Protein A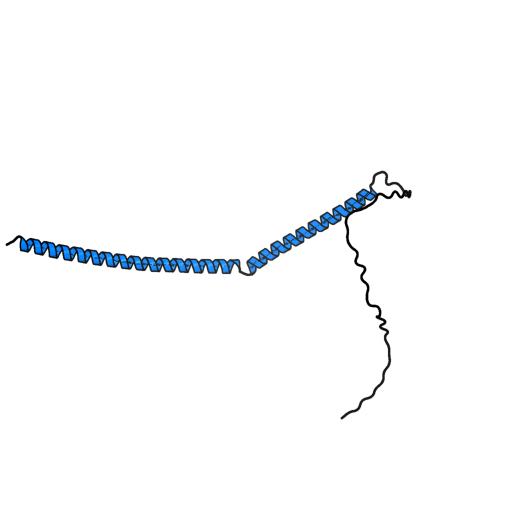F-A0A1G4JR03-F1 (afdb_monomer)

Solvent-accessible surface area (backbone atoms only — not comparable to full-atom values): 9165 Å² total; per-residue (Å²): 134,87,85,90,84,87,85,88,90,81,89,79,91,79,90,82,84,82,81,88,82,84,81,86,74,85,86,75,80,92,76,88,73,91,74,91,74,94,72,93,64,87,75,63,89,77,47,55,69,63,48,50,55,54,47,52,53,48,51,51,52,50,52,52,49,53,51,49,51,53,53,52,52,52,52,52,53,49,51,53,49,48,49,62,71,67,36,56,63,54,56,54,49,52,52,51,50,53,51,51,53,50,53,50,52,53,50,54,52,51,50,54,53,49,56,50,50,53,53,50,50,54,51,51,50,55,50,52,51,54,51,48,54,53,52,51,51,51,52,52,61,67,70,76,113

Organism: NCBI:txid1230905

Secondary structure (DSSP, 8-state):
----------------------------------------S---TT-HHHHHHHHHHHHHHHHHHHHHHHHHHHHHHHHHHHHHHT-HHHHHHHHHHHHHHHHHHHHHHHHHHHHHHHHHHHHHHHHHHHHHHHHHHHHHHHH--

Sequence (145 aa):
MEPGRERNGKANETSNEALDRAPETEVDSNGITAQETEEQGPQDPFGIDRLSVHYDYLLYRIQDYVSSIHLQTTNVCRRQNELVEQGIIGEVIDGNIEQMQKVLRQCEELENEFDKLDQIDQIVQSFHDRIKDVADSYRQLARGK

Structure (mmCIF, N/CA/C/O backbone):
data_AF-A0A1G4JR03-F1
#
_entry.id   AF-A0A1G4JR03-F1
#
loop_
_atom_site.group_PDB
_atom_site.id
_atom_site.type_symbol
_atom_site.label_atom_id
_atom_site.label_alt_id
_atom_site.label_comp_id
_atom_site.label_asym_id
_atom_site.label_entity_id
_atom_site.label_seq_id
_atom_site.pdbx_PDB_ins_code
_atom_site.Cartn_x
_atom_site.Cartn_y
_atom_site.Cartn_z
_atom_site.occupancy
_atom_site.B_iso_or_equiv
_atom_site.auth_seq_id
_atom_site.auth_comp_id
_atom_site.auth_asym_id
_atom_site.auth_atom_id
_atom_site.pdbx_PDB_model_num
ATOM 1 N N . MET A 1 1 ? 77.055 -3.138 13.965 1.00 37.91 1 MET A N 1
ATOM 2 C CA . MET A 1 1 ? 78.425 -2.795 13.537 1.00 37.91 1 MET A CA 1
ATOM 3 C C . MET A 1 1 ? 78.462 -2.896 12.023 1.00 37.91 1 MET A C 1
ATOM 5 O O . MET A 1 1 ? 78.209 -3.969 11.496 1.00 37.91 1 MET A O 1
ATOM 9 N N . GLU A 1 2 ? 78.647 -1.745 11.381 1.00 43.44 2 GLU A N 1
ATOM 10 C CA . GLU A 1 2 ? 78.967 -1.513 9.958 1.00 43.44 2 GLU A CA 1
ATOM 11 C C . GLU A 1 2 ? 80.259 -2.247 9.504 1.00 43.44 2 GLU A C 1
ATOM 13 O O . GLU A 1 2 ? 80.946 -2.751 10.398 1.00 43.44 2 GLU A O 1
ATOM 18 N N . PRO A 1 3 ? 80.668 -2.297 8.202 1.00 48.78 3 PRO A N 1
ATOM 19 C CA . PRO A 1 3 ? 80.399 -1.321 7.126 1.00 48.78 3 PRO A CA 1
ATOM 20 C C . PRO A 1 3 ? 80.177 -1.877 5.699 1.00 48.78 3 PRO A C 1
ATOM 22 O O . PRO A 1 3 ? 80.272 -3.071 5.420 1.00 48.78 3 PRO A O 1
ATOM 25 N N . GLY A 1 4 ? 79.856 -0.952 4.790 1.00 44.75 4 GLY A N 1
ATOM 26 C CA . GLY A 1 4 ? 79.465 -1.197 3.406 1.00 44.75 4 GLY A CA 1
ATOM 27 C C . GLY A 1 4 ? 80.576 -1.492 2.394 1.00 44.75 4 GLY A C 1
ATOM 28 O O . GLY A 1 4 ? 81.768 -1.544 2.699 1.00 44.75 4 GLY A O 1
ATOM 29 N N . ARG A 1 5 ? 80.139 -1.638 1.138 1.00 48.16 5 ARG A N 1
ATOM 30 C CA . ARG A 1 5 ? 80.948 -1.455 -0.070 1.00 48.16 5 ARG A CA 1
ATOM 31 C C . ARG A 1 5 ? 80.074 -0.968 -1.222 1.00 48.16 5 ARG A C 1
ATOM 33 O O . ARG A 1 5 ? 79.073 -1.578 -1.575 1.00 48.16 5 ARG A O 1
ATOM 40 N N . GLU A 1 6 ? 80.509 0.159 -1.759 1.00 47.34 6 GLU A N 1
ATOM 41 C CA . GLU A 1 6 ? 79.964 0.911 -2.878 1.00 47.34 6 GLU A CA 1
ATOM 42 C C . GLU A 1 6 ? 80.314 0.311 -4.254 1.00 47.34 6 GLU A C 1
ATOM 44 O O . GLU A 1 6 ? 81.288 -0.433 -4.391 1.00 47.34 6 GLU A O 1
ATOM 49 N N . ARG A 1 7 ? 79.612 0.865 -5.257 1.00 47.91 7 ARG A N 1
ATOM 50 C CA . ARG A 1 7 ? 79.923 1.072 -6.694 1.00 47.91 7 ARG A CA 1
ATOM 51 C C . ARG A 1 7 ? 79.105 0.196 -7.651 1.00 47.91 7 ARG A C 1
ATOM 53 O O . ARG A 1 7 ? 79.278 -1.011 -7.667 1.00 47.91 7 ARG A O 1
ATOM 60 N N . ASN A 1 8 ? 78.095 0.713 -8.361 1.00 36.22 8 ASN A N 1
ATOM 61 C CA . ASN A 1 8 ? 77.978 1.822 -9.339 1.00 36.22 8 ASN A CA 1
ATOM 62 C C . ASN A 1 8 ? 78.023 1.294 -10.788 1.00 36.22 8 ASN A C 1
ATOM 64 O O . ASN A 1 8 ? 78.920 0.536 -11.143 1.00 36.22 8 ASN A O 1
ATOM 68 N N . GLY A 1 9 ? 77.087 1.771 -11.616 1.00 40.66 9 GLY A N 1
ATOM 69 C CA . GLY A 1 9 ? 77.195 1.765 -13.075 1.00 40.66 9 GLY A CA 1
ATOM 70 C C . GLY A 1 9 ? 76.153 0.931 -13.820 1.00 40.66 9 GLY A C 1
ATOM 71 O O . GLY A 1 9 ? 76.411 -0.222 -14.150 1.00 40.66 9 GLY A O 1
ATOM 72 N N . LYS A 1 10 ? 75.040 1.558 -14.215 1.00 43.91 10 LYS A N 1
ATOM 73 C CA . LYS A 1 10 ? 74.766 1.854 -15.634 1.00 43.91 10 LYS A CA 1
ATOM 74 C C . LYS A 1 10 ? 73.496 2.690 -15.787 1.00 43.91 10 LYS A C 1
ATOM 76 O O . LYS A 1 10 ? 72.454 2.387 -15.219 1.00 43.91 10 LYS A O 1
ATOM 81 N N . ALA A 1 11 ? 73.672 3.760 -16.550 1.00 46.22 11 ALA A N 1
ATOM 82 C CA . ALA A 1 11 ? 72.667 4.694 -17.005 1.00 46.22 11 ALA A CA 1
ATOM 83 C C . ALA A 1 11 ? 71.541 3.988 -17.771 1.00 46.22 11 ALA A C 1
ATOM 85 O O . ALA A 1 11 ? 71.810 3.082 -18.561 1.00 46.22 11 ALA A O 1
ATOM 86 N N . ASN A 1 12 ? 70.310 4.456 -17.587 1.00 44.59 12 ASN A N 1
ATOM 87 C CA . ASN A 1 12 ? 69.324 4.415 -18.652 1.00 44.59 12 ASN A CA 1
ATOM 88 C C . ASN A 1 12 ? 68.691 5.801 -18.765 1.00 44.59 12 ASN A C 1
ATOM 90 O O . ASN A 1 12 ? 68.325 6.418 -17.765 1.00 44.59 12 ASN A O 1
ATOM 94 N N . GLU A 1 13 ? 68.683 6.292 -19.991 1.00 46.22 13 GLU A N 1
ATOM 95 C CA . GLU A 1 13 ? 68.322 7.633 -20.405 1.00 46.22 13 GLU A CA 1
ATOM 96 C C . GLU A 1 13 ? 66.810 7.831 -20.269 1.00 46.22 13 GLU A C 1
ATOM 98 O O . GLU A 1 13 ? 66.017 7.178 -20.941 1.00 46.22 13 GLU A O 1
ATOM 103 N N . THR A 1 14 ? 66.399 8.774 -19.429 1.00 42.94 14 THR A N 1
ATOM 104 C CA . THR A 1 14 ? 65.069 9.385 -19.500 1.00 42.94 14 THR A CA 1
ATOM 105 C C . THR A 1 14 ? 65.258 10.861 -19.796 1.00 42.94 14 THR A C 1
ATOM 107 O O . THR A 1 14 ? 65.394 11.673 -18.884 1.00 42.94 14 THR A O 1
ATOM 110 N N . SER A 1 15 ? 65.296 11.197 -21.087 1.00 43.59 15 SER A N 1
ATOM 111 C CA . SER A 1 15 ? 64.978 12.550 -21.541 1.00 43.59 15 SER A CA 1
ATOM 112 C C . SER A 1 15 ? 63.464 12.713 -21.469 1.00 43.59 15 SER A C 1
ATOM 114 O O . SER A 1 15 ? 62.750 12.176 -22.307 1.00 43.59 15 SER A O 1
ATOM 116 N N . ASN A 1 16 ? 62.989 13.425 -20.452 1.00 42.66 16 ASN A N 1
ATOM 117 C CA . ASN A 1 16 ? 61.656 14.016 -20.424 1.00 42.66 16 ASN A CA 1
ATOM 118 C C . ASN A 1 16 ? 61.829 15.473 -19.991 1.00 42.66 16 ASN A C 1
ATOM 120 O O . ASN A 1 16 ? 61.909 15.775 -18.803 1.00 42.66 16 ASN A O 1
ATOM 124 N N . GLU A 1 17 ? 61.902 16.360 -20.975 1.00 45.94 17 GLU A N 1
ATOM 125 C CA . GLU A 1 17 ? 61.741 17.799 -20.802 1.00 45.94 17 GLU A CA 1
ATOM 126 C C . GLU A 1 17 ? 60.736 18.320 -21.833 1.00 45.94 17 GLU A C 1
ATOM 128 O O . GLU A 1 17 ? 60.594 17.756 -22.916 1.00 45.94 17 GLU A O 1
ATOM 133 N N . ALA A 1 18 ? 60.114 19.440 -21.459 1.00 44.41 18 ALA A N 1
ATOM 134 C CA . ALA A 1 18 ? 59.171 20.282 -22.199 1.00 44.41 18 ALA A CA 1
ATOM 135 C C . ALA A 1 18 ? 57.671 20.018 -21.968 1.00 44.41 18 ALA A C 1
ATOM 137 O O . ALA A 1 18 ? 56.913 19.557 -22.816 1.00 44.41 18 ALA A O 1
ATOM 138 N N . LEU A 1 19 ? 57.282 20.399 -20.750 1.00 45.84 19 LEU A N 1
ATOM 139 C CA . LEU A 1 19 ? 56.150 21.266 -20.413 1.00 45.84 19 LEU A CA 1
ATOM 140 C C . LEU A 1 19 ? 55.560 22.111 -21.573 1.00 45.84 19 LEU A C 1
ATOM 142 O O . LEU A 1 19 ? 56.286 22.808 -22.276 1.00 45.84 19 LEU A O 1
ATOM 146 N N . ASP A 1 20 ? 54.224 22.146 -21.580 1.00 44.09 20 ASP A N 1
ATOM 147 C CA . ASP A 1 20 ? 53.367 23.326 -21.777 1.00 44.09 20 ASP A CA 1
ATOM 148 C C . ASP A 1 20 ? 53.229 23.933 -23.189 1.00 44.09 20 ASP A C 1
ATOM 150 O O . ASP A 1 20 ? 54.067 24.721 -23.620 1.00 44.09 20 ASP A O 1
ATOM 154 N N . ARG A 1 21 ? 52.109 23.618 -23.870 1.00 39.19 21 ARG A N 1
ATOM 155 C CA . ARG A 1 21 ? 51.138 24.601 -24.412 1.00 39.19 21 ARG A CA 1
ATOM 156 C C . ARG A 1 21 ? 49.953 23.889 -25.083 1.00 39.19 21 ARG A C 1
ATOM 158 O O . ARG A 1 21 ? 50.100 23.309 -26.155 1.00 39.19 21 ARG A O 1
ATOM 165 N N . ALA A 1 22 ? 48.770 23.953 -24.478 1.00 51.34 22 ALA A N 1
ATOM 166 C CA . ALA A 1 22 ? 47.526 23.578 -25.150 1.00 51.34 22 ALA A CA 1
ATOM 167 C C . ALA A 1 22 ? 47.149 24.645 -26.199 1.00 51.34 22 ALA A C 1
ATOM 169 O O . ALA A 1 22 ? 47.178 25.833 -25.868 1.00 51.34 22 ALA A O 1
ATOM 170 N N . PRO A 1 23 ? 46.766 24.277 -27.433 1.00 47.75 23 PRO A N 1
ATOM 171 C CA . PRO A 1 23 ? 45.952 25.146 -28.261 1.00 47.75 23 PRO A CA 1
ATOM 172 C C . PRO A 1 23 ? 44.478 24.891 -27.931 1.00 47.75 23 PRO A C 1
ATOM 174 O O . PRO A 1 23 ? 43.917 23.844 -28.257 1.00 47.75 23 PRO A O 1
ATOM 177 N N . GLU A 1 24 ? 43.860 25.863 -27.264 1.00 48.50 24 GLU A N 1
ATOM 178 C CA . GLU A 1 24 ? 42.408 26.010 -27.246 1.00 48.50 24 GLU A CA 1
ATOM 179 C C . GLU A 1 24 ? 41.922 26.069 -28.701 1.00 48.50 24 GLU A C 1
ATOM 181 O O . GLU A 1 24 ? 42.346 26.929 -29.473 1.00 48.50 24 GLU A O 1
ATOM 186 N N . THR A 1 25 ? 41.077 25.120 -29.100 1.00 45.12 25 THR A N 1
ATOM 187 C CA . THR A 1 25 ? 40.320 25.216 -30.350 1.00 45.12 25 THR A CA 1
ATOM 188 C C . THR A 1 25 ? 38.866 25.418 -29.977 1.00 45.12 25 THR A C 1
ATOM 190 O O . THR A 1 25 ? 38.175 24.506 -29.527 1.00 45.12 25 THR A O 1
ATOM 193 N N . GLU A 1 26 ? 38.446 26.673 -30.103 1.00 44.41 26 GLU A N 1
ATOM 194 C CA . GLU A 1 26 ? 37.051 27.074 -30.085 1.00 44.41 26 GLU A CA 1
ATOM 195 C C . GLU A 1 26 ? 36.296 26.291 -31.163 1.00 44.41 26 GLU A C 1
ATOM 197 O O . GLU A 1 26 ? 36.663 26.281 -32.340 1.00 44.41 26 GLU A O 1
ATOM 202 N N . VAL A 1 27 ? 35.248 25.595 -30.736 1.00 53.66 27 VAL A N 1
ATOM 203 C CA . VAL A 1 27 ? 34.290 24.952 -31.624 1.00 53.66 27 VAL A CA 1
ATOM 204 C C . VAL A 1 27 ? 33.233 26.005 -31.927 1.00 53.66 27 VAL A C 1
ATOM 206 O O . VAL A 1 27 ? 32.353 26.222 -31.097 1.00 53.66 27 VAL A O 1
ATOM 209 N N . ASP A 1 28 ? 33.316 26.659 -33.087 1.00 43.53 28 ASP A N 1
ATOM 210 C CA . ASP A 1 28 ? 32.187 27.429 -33.609 1.00 43.53 28 ASP A CA 1
ATOM 211 C C . ASP A 1 28 ? 31.698 26.881 -34.958 1.00 43.53 28 ASP A C 1
ATOM 213 O O . ASP A 1 28 ? 32.417 26.775 -35.951 1.00 43.53 28 ASP A O 1
ATOM 217 N N . SER A 1 29 ? 30.450 26.432 -34.882 1.00 46.59 29 SER A N 1
ATOM 218 C CA . SER A 1 29 ? 29.364 26.410 -35.855 1.00 46.59 29 SER A CA 1
ATOM 219 C C . SER A 1 29 ? 29.677 26.650 -37.338 1.00 46.59 29 SER A C 1
ATOM 221 O O . SER A 1 29 ? 30.036 27.740 -37.761 1.00 46.59 29 SER A O 1
ATOM 223 N N . ASN A 1 30 ? 29.333 25.638 -38.143 1.00 52.06 30 ASN A N 1
ATOM 224 C CA . ASN A 1 30 ? 28.739 25.749 -39.481 1.00 52.06 30 ASN A CA 1
ATOM 225 C C . ASN A 1 30 ? 29.186 26.926 -40.370 1.00 52.06 30 ASN A C 1
ATOM 227 O O . ASN A 1 30 ? 28.580 27.996 -40.370 1.00 52.06 30 ASN A O 1
ATOM 231 N N . GLY A 1 31 ? 30.117 26.643 -41.281 1.00 45.78 31 GLY A N 1
ATOM 232 C CA . GLY A 1 31 ? 30.439 27.532 -42.393 1.00 45.78 31 GLY A CA 1
ATOM 233 C C . GLY A 1 31 ? 31.231 26.833 -43.492 1.00 45.78 31 GLY A C 1
ATOM 234 O O . GLY A 1 31 ? 32.373 27.198 -43.744 1.00 45.78 31 GLY A O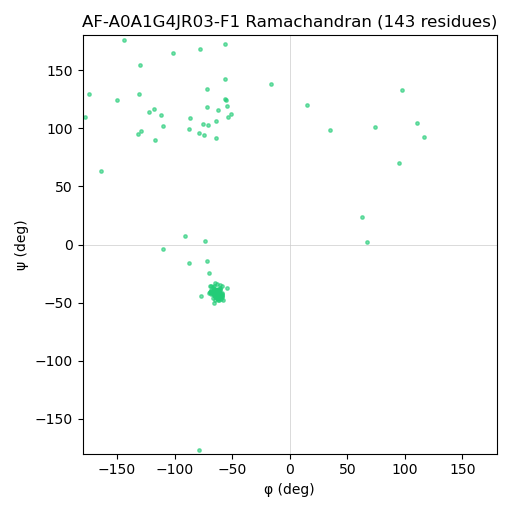 1
ATOM 235 N N . ILE A 1 32 ? 30.656 25.817 -44.151 1.00 41.78 32 ILE A N 1
ATOM 236 C CA . ILE A 1 32 ? 31.243 25.308 -45.400 1.00 41.78 32 ILE A CA 1
ATOM 237 C C . ILE A 1 32 ? 30.858 26.268 -46.527 1.00 41.78 32 ILE A C 1
ATOM 239 O O . ILE A 1 32 ? 29.770 26.203 -47.099 1.00 41.78 32 ILE A O 1
ATOM 243 N N . THR A 1 33 ? 31.787 27.176 -46.808 1.00 38.06 33 THR A N 1
ATOM 244 C CA . THR A 1 33 ? 31.919 27.924 -48.056 1.00 38.06 33 THR A CA 1
ATOM 245 C C . THR A 1 33 ? 32.036 26.939 -49.216 1.00 38.06 33 THR A C 1
ATOM 247 O O . THR A 1 33 ? 32.902 26.065 -49.210 1.00 38.06 33 THR A O 1
ATOM 250 N N . ALA A 1 34 ? 31.169 27.080 -50.220 1.00 47.12 34 ALA A N 1
ATOM 251 C CA . ALA A 1 34 ? 31.335 26.413 -51.502 1.00 47.12 34 ALA A CA 1
ATOM 252 C C . ALA A 1 34 ? 32.616 26.941 -52.165 1.00 47.12 34 ALA A C 1
ATOM 254 O O . ALA A 1 34 ? 32.657 28.083 -52.620 1.00 47.12 34 ALA A O 1
ATOM 255 N N . GLN A 1 35 ? 33.665 26.123 -52.181 1.00 37.62 35 GLN A N 1
ATOM 256 C CA . GLN A 1 35 ? 34.841 26.339 -53.011 1.00 37.62 35 GLN A CA 1
ATOM 257 C C . GLN A 1 35 ? 34.871 25.248 -54.075 1.00 37.62 35 GLN A C 1
ATOM 259 O O . GLN A 1 35 ? 35.015 24.062 -53.782 1.00 37.62 35 GLN A O 1
ATOM 264 N N . GLU A 1 36 ? 34.647 25.688 -55.309 1.00 45.41 36 GLU A N 1
ATOM 265 C CA . GLU A 1 36 ? 34.819 24.925 -56.534 1.00 45.41 36 GLU A CA 1
ATOM 266 C C . GLU A 1 36 ? 36.296 24.533 -56.668 1.00 45.41 36 GLU A C 1
ATOM 268 O O . GLU A 1 36 ? 37.161 25.395 -56.822 1.00 45.41 36 GLU A O 1
ATOM 273 N N . THR A 1 37 ? 36.577 23.232 -56.634 1.00 37.00 37 THR A N 1
ATOM 274 C CA . THR A 1 37 ? 37.838 22.679 -57.131 1.00 37.00 37 THR A CA 1
ATOM 275 C C . THR A 1 37 ? 37.487 21.546 -58.084 1.00 37.00 37 THR A C 1
ATOM 277 O O . THR A 1 37 ? 37.161 20.433 -57.672 1.00 37.00 37 THR A O 1
ATOM 280 N N . GLU A 1 38 ? 37.486 21.865 -59.377 1.00 44.50 38 GLU A N 1
ATOM 281 C CA . GLU A 1 38 ? 37.439 20.887 -60.456 1.00 44.50 38 GLU A CA 1
ATOM 282 C C . GLU A 1 38 ? 38.786 20.151 -60.527 1.00 44.50 38 GLU A C 1
ATOM 284 O O . GLU A 1 38 ? 39.756 20.668 -61.072 1.00 44.50 38 GLU A O 1
ATOM 289 N N . GLU A 1 39 ? 38.840 18.920 -60.017 1.00 41.84 39 GLU A N 1
ATOM 290 C CA . GLU A 1 39 ? 39.813 17.921 -60.465 1.00 41.84 39 GLU A CA 1
ATOM 291 C C . GLU A 1 39 ? 39.058 16.686 -60.970 1.00 41.84 39 GLU A C 1
ATOM 293 O O . GLU A 1 39 ? 38.338 16.001 -60.242 1.00 41.84 39 GLU A O 1
ATOM 298 N N . GLN A 1 40 ? 39.184 16.448 -62.275 1.00 49.47 40 GLN A N 1
ATOM 299 C CA . GLN A 1 40 ? 38.543 15.368 -63.016 1.00 49.47 40 GLN A CA 1
ATOM 300 C C . GLN A 1 40 ? 39.221 14.015 -62.711 1.00 49.47 40 GLN A C 1
ATOM 302 O O . GLN A 1 40 ? 40.195 13.637 -63.358 1.00 49.47 40 GLN A O 1
ATOM 307 N N . GLY A 1 41 ? 38.681 13.271 -61.743 1.00 48.31 41 GLY A N 1
ATOM 308 C CA . GLY A 1 41 ? 38.682 11.795 -61.693 1.00 48.31 41 GLY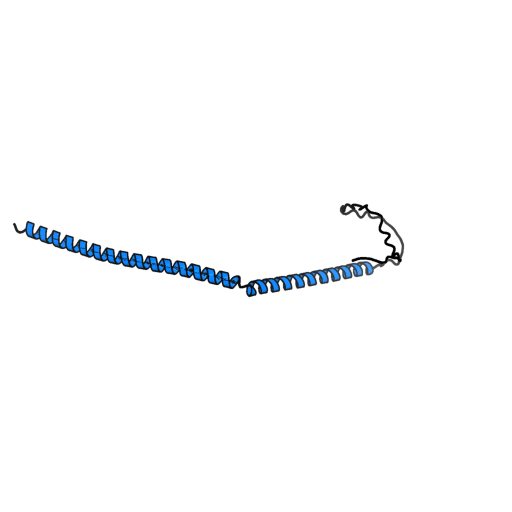 A CA 1
ATOM 309 C C . GLY A 1 41 ? 37.305 11.271 -62.128 1.00 48.31 41 GLY A C 1
ATOM 310 O O . GLY A 1 41 ? 36.393 12.093 -62.218 1.00 48.31 41 GLY A O 1
ATOM 311 N N . PRO A 1 42 ? 37.123 9.970 -62.457 1.00 56.06 42 PRO A N 1
ATOM 312 C CA . PRO A 1 42 ? 35.939 9.488 -63.167 1.00 56.06 42 PRO A CA 1
ATOM 313 C C . PRO A 1 42 ? 34.688 9.931 -62.414 1.00 56.06 42 PRO A C 1
ATOM 315 O O . PRO A 1 42 ? 34.437 9.484 -61.299 1.00 56.06 42 PRO A O 1
ATOM 318 N N . GLN A 1 43 ? 33.958 10.870 -63.021 1.00 57.62 43 GLN A N 1
ATOM 319 C CA . GLN A 1 43 ? 32.666 11.332 -62.545 1.00 57.62 43 GLN A CA 1
ATOM 320 C C . GLN A 1 43 ? 31.828 10.090 -62.310 1.00 57.62 43 GLN A C 1
ATOM 322 O O . GLN A 1 43 ? 31.515 9.401 -63.273 1.00 57.62 43 GLN A O 1
ATOM 327 N N . ASP A 1 44 ? 31.511 9.806 -61.053 1.00 62.97 44 ASP A N 1
ATOM 328 C CA . ASP A 1 44 ? 30.466 8.878 -60.657 1.00 62.97 44 ASP A CA 1
ATOM 329 C C . ASP A 1 44 ? 29.135 9.478 -61.148 1.00 62.97 44 ASP A C 1
ATOM 331 O O . ASP A 1 44 ? 28.548 10.324 -60.464 1.00 62.97 44 ASP A O 1
ATOM 335 N N . PRO A 1 45 ? 28.662 9.135 -62.366 1.00 66.69 45 PRO A N 1
ATOM 336 C CA . PRO A 1 45 ? 27.564 9.846 -63.023 1.00 66.69 45 PRO A CA 1
ATOM 337 C C . PRO A 1 45 ? 26.230 9.551 -62.332 1.00 66.69 45 PRO A C 1
ATOM 339 O O . PRO A 1 45 ? 25.225 10.215 -62.577 1.00 66.69 45 PRO A O 1
ATOM 342 N N . PHE A 1 46 ? 26.229 8.522 -61.484 1.00 68.19 46 PHE A N 1
ATOM 343 C CA . PHE A 1 46 ? 25.077 7.993 -60.784 1.00 68.19 46 PHE A CA 1
ATOM 344 C C . PHE A 1 46 ? 25.128 8.281 -59.275 1.00 68.19 46 PHE A C 1
ATOM 346 O O . PHE A 1 46 ? 24.160 7.979 -58.580 1.00 68.19 46 PHE A O 1
ATOM 353 N N . GLY A 1 47 ? 26.211 8.881 -58.760 1.00 75.75 47 GLY A N 1
ATOM 354 C CA . GLY A 1 47 ? 26.382 9.167 -57.333 1.00 75.75 47 GLY A CA 1
ATOM 355 C C . GLY A 1 47 ? 26.424 7.911 -56.450 1.00 75.75 47 GLY A C 1
ATOM 356 O O . GLY A 1 47 ? 26.083 7.995 -55.269 1.00 75.75 47 GLY A O 1
ATOM 357 N N . ILE A 1 48 ? 26.779 6.754 -57.019 1.00 79.56 48 ILE A N 1
ATOM 358 C CA . ILE A 1 48 ? 26.806 5.440 -56.366 1.00 79.56 48 ILE A CA 1
ATOM 359 C C . ILE A 1 48 ? 27.864 5.375 -55.264 1.00 79.56 48 ILE A C 1
ATOM 361 O O . ILE A 1 48 ? 27.591 4.803 -54.209 1.00 79.56 48 ILE A O 1
ATOM 365 N N . ASP A 1 49 ? 29.033 5.982 -55.450 1.00 78.25 49 ASP A N 1
ATOM 366 C CA . ASP A 1 49 ? 30.100 5.987 -54.445 1.00 78.25 49 ASP A CA 1
ATOM 367 C C . ASP A 1 49 ? 29.675 6.832 -53.242 1.00 78.25 49 ASP A C 1
ATOM 369 O O . ASP A 1 49 ? 29.785 6.414 -52.087 1.00 78.25 49 ASP A O 1
ATOM 373 N N . ARG A 1 50 ? 29.060 7.991 -53.508 1.00 81.69 50 ARG A N 1
ATOM 374 C CA . ARG A 1 50 ? 28.472 8.840 -52.463 1.00 81.69 50 ARG A CA 1
ATOM 375 C C . ARG A 1 50 ? 27.324 8.127 -51.747 1.00 81.69 50 ARG A C 1
ATOM 377 O O . ARG A 1 50 ? 27.225 8.208 -50.525 1.00 81.69 50 ARG A O 1
ATOM 384 N N . LEU A 1 51 ? 26.458 7.437 -52.487 1.00 83.38 51 LEU A N 1
ATOM 385 C CA . LEU A 1 51 ? 25.346 6.667 -51.932 1.00 83.38 51 LEU A CA 1
ATOM 386 C C . LEU A 1 51 ? 25.841 5.506 -51.063 1.00 83.38 51 LEU A C 1
ATOM 388 O O . LEU A 1 51 ? 25.284 5.287 -49.992 1.00 83.38 51 LEU A O 1
ATOM 392 N N . SER A 1 52 ? 26.895 4.810 -51.487 1.00 85.94 52 SER A N 1
ATOM 393 C CA . SER A 1 52 ? 27.498 3.699 -50.743 1.00 85.94 52 SER A CA 1
ATOM 394 C C . SER A 1 52 ? 28.035 4.172 -49.394 1.00 85.94 52 SER A C 1
ATOM 396 O O . SER A 1 52 ? 27.686 3.602 -48.366 1.00 85.94 52 SER A O 1
ATOM 398 N N . VAL A 1 53 ? 28.748 5.304 -49.368 1.00 85.94 53 VAL A N 1
ATOM 399 C CA . VAL A 1 53 ? 29.231 5.918 -48.118 1.00 85.94 53 VAL A CA 1
ATOM 400 C C . VAL A 1 53 ? 28.075 6.321 -47.189 1.00 85.94 53 VAL A C 1
ATOM 402 O O . VAL A 1 53 ? 28.141 6.100 -45.978 1.00 85.94 53 VAL A O 1
ATOM 405 N N . HIS A 1 54 ? 26.988 6.883 -47.731 1.00 85.88 54 HIS A N 1
ATOM 406 C CA . HIS A 1 54 ? 25.796 7.207 -46.932 1.00 85.88 54 HIS A CA 1
ATOM 407 C C . HIS A 1 54 ? 25.092 5.959 -46.395 1.00 85.88 54 HIS A C 1
ATOM 409 O O . HIS A 1 54 ? 24.591 5.981 -45.269 1.00 85.88 54 HIS A O 1
ATOM 415 N N . TYR A 1 55 ? 25.060 4.873 -47.170 1.00 89.12 55 TYR A N 1
ATOM 416 C CA . TYR A 1 55 ? 24.512 3.590 -46.735 1.00 89.12 55 TYR A CA 1
ATOM 417 C C . TYR A 1 55 ? 25.349 2.957 -45.626 1.00 89.12 55 TYR A C 1
ATOM 419 O O . TYR A 1 55 ? 24.778 2.508 -44.634 1.00 89.12 55 TYR A O 1
ATOM 427 N N . ASP A 1 56 ? 26.675 2.985 -45.734 1.00 90.12 56 ASP A N 1
ATOM 428 C CA . ASP A 1 56 ? 27.569 2.486 -44.686 1.00 90.12 56 ASP A CA 1
ATOM 429 C C . ASP A 1 56 ? 27.381 3.268 -43.381 1.00 90.12 56 ASP A C 1
ATOM 431 O O . ASP A 1 56 ? 27.263 2.684 -42.300 1.00 90.12 56 ASP A O 1
ATOM 435 N N . TYR A 1 57 ? 27.248 4.595 -43.474 1.00 91.00 57 TYR A N 1
ATOM 436 C CA . TYR A 1 57 ? 26.950 5.436 -42.316 1.00 91.00 57 T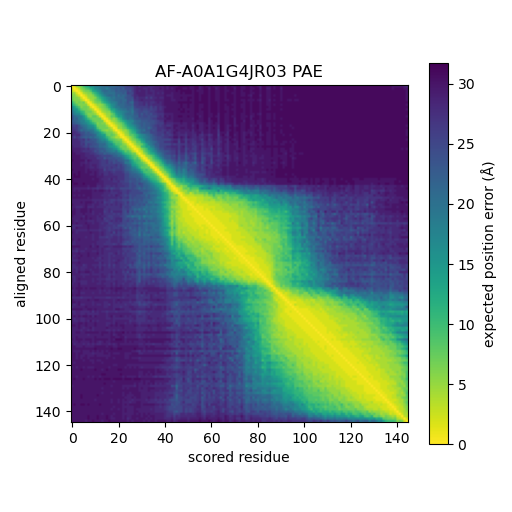YR A CA 1
ATOM 437 C C . TYR A 1 57 ? 25.572 5.131 -41.708 1.00 91.00 57 TYR A C 1
ATOM 439 O O . TYR A 1 57 ? 25.424 5.074 -40.484 1.00 91.00 57 TYR A O 1
ATOM 447 N N . LEU A 1 58 ? 24.555 4.894 -42.541 1.00 91.00 58 LEU A N 1
ATOM 448 C CA . LEU A 1 58 ? 23.221 4.505 -42.084 1.00 91.00 58 LEU A CA 1
ATOM 449 C C . LEU A 1 58 ? 23.246 3.153 -41.362 1.00 91.00 58 LEU A C 1
ATOM 451 O O . LEU A 1 58 ? 22.661 3.030 -40.286 1.00 91.00 58 LEU A O 1
ATOM 455 N N . LEU A 1 59 ? 23.938 2.157 -41.917 1.00 92.69 59 LEU A N 1
ATOM 456 C CA . LEU A 1 59 ? 24.085 0.836 -41.306 1.00 92.69 59 LEU A CA 1
ATOM 457 C C . LEU A 1 59 ? 24.804 0.923 -39.960 1.00 92.69 59 LEU A C 1
ATOM 459 O O . LEU A 1 59 ? 24.325 0.349 -38.981 1.00 92.69 59 LEU A O 1
ATOM 463 N N . TYR A 1 60 ? 25.881 1.709 -39.881 1.00 94.00 60 TYR A N 1
ATOM 464 C CA . TYR A 1 60 ? 26.582 1.959 -38.624 1.00 94.00 60 TYR A CA 1
ATOM 465 C C . TYR A 1 60 ? 25.657 2.594 -37.578 1.00 94.00 60 TYR A C 1
ATOM 467 O O . TYR A 1 60 ? 25.588 2.127 -36.442 1.00 94.00 60 TYR A O 1
ATOM 475 N N . ARG A 1 61 ? 24.870 3.606 -37.965 1.00 91.06 61 ARG A N 1
ATOM 476 C CA . ARG A 1 61 ? 23.899 4.248 -37.064 1.00 91.06 61 ARG A CA 1
ATOM 477 C C . ARG A 1 61 ? 22.793 3.307 -36.602 1.00 91.06 61 ARG A C 1
ATOM 479 O O . ARG A 1 61 ? 22.379 3.383 -35.448 1.00 91.06 61 ARG A O 1
ATOM 486 N N . ILE A 1 62 ? 22.299 2.439 -37.481 1.00 88.44 62 ILE A N 1
ATOM 487 C CA . ILE A 1 62 ? 21.296 1.434 -37.116 1.00 88.44 62 ILE A CA 1
ATOM 488 C C . ILE A 1 62 ? 21.897 0.449 -36.114 1.00 88.44 62 ILE A C 1
ATOM 490 O O . ILE A 1 62 ? 21.262 0.140 -35.108 1.00 88.44 62 ILE A O 1
ATOM 494 N N . GLN A 1 63 ? 23.121 -0.016 -36.352 1.00 91.75 63 GLN A N 1
ATOM 495 C CA . GLN A 1 63 ? 23.784 -0.966 -35.468 1.00 91.75 63 GLN A CA 1
ATOM 496 C C . GLN A 1 63 ? 24.088 -0.371 -34.089 1.00 91.75 63 GLN A C 1
ATOM 498 O O . GLN A 1 63 ? 23.857 -1.033 -33.073 1.00 91.75 63 GLN A O 1
ATOM 503 N N . ASP A 1 64 ? 24.534 0.882 -34.042 1.00 91.62 64 ASP A N 1
ATOM 504 C CA . ASP A 1 64 ? 24.729 1.627 -32.797 1.00 91.62 64 ASP A CA 1
ATOM 505 C C . ASP A 1 64 ? 23.405 1.783 -32.031 1.00 91.62 64 ASP A C 1
ATOM 507 O O . ASP A 1 64 ? 23.305 1.444 -30.850 1.00 91.62 64 ASP A O 1
ATOM 511 N N . TYR A 1 65 ? 22.332 2.161 -32.730 1.00 91.88 65 TYR A N 1
ATOM 512 C CA . TYR A 1 65 ? 21.007 2.297 -32.130 1.00 91.88 65 TYR A CA 1
ATOM 513 C C . TYR A 1 65 ? 20.460 0.969 -31.585 1.00 91.88 65 TYR A C 1
ATOM 515 O O . TYR A 1 65 ? 19.997 0.917 -30.444 1.00 91.88 65 TYR A O 1
ATOM 523 N N . VAL A 1 66 ? 20.563 -0.126 -32.342 1.00 91.44 66 VAL A N 1
ATOM 524 C CA . VAL A 1 66 ? 20.142 -1.465 -31.890 1.00 91.44 66 VAL A CA 1
ATOM 525 C C . VAL A 1 66 ? 20.945 -1.910 -30.666 1.00 91.44 66 VAL A C 1
ATOM 527 O O . VAL A 1 66 ? 20.372 -2.430 -29.706 1.00 91.44 66 VAL A O 1
ATOM 530 N N . SER A 1 67 ? 22.253 -1.648 -30.654 1.00 89.81 67 SER A N 1
ATOM 531 C CA . SER A 1 67 ? 23.118 -1.943 -29.506 1.00 89.81 67 SER A CA 1
ATOM 532 C C . SER A 1 67 ? 22.721 -1.118 -28.278 1.00 89.81 67 SER A C 1
ATOM 534 O O . SER A 1 67 ? 22.669 -1.645 -27.165 1.00 89.81 67 SER A O 1
ATOM 536 N N . SER A 1 68 ? 22.349 0.150 -28.478 1.00 92.06 68 SER A N 1
ATOM 537 C CA . SER A 1 68 ? 21.854 1.019 -27.407 1.00 92.06 68 SER A CA 1
ATOM 538 C C . SER A 1 68 ? 20.541 0.504 -26.804 1.00 92.06 68 SER A C 1
ATOM 540 O O . SER A 1 68 ? 20.416 0.447 -25.581 1.00 92.06 68 SER A O 1
ATOM 542 N N . ILE A 1 69 ? 19.599 0.034 -27.633 1.00 89.19 69 ILE A N 1
ATOM 543 C CA . ILE A 1 69 ? 18.337 -0.562 -27.169 1.00 89.19 69 ILE A CA 1
ATOM 544 C C . ILE A 1 69 ? 18.612 -1.838 -26.378 1.00 89.19 69 ILE A C 1
ATOM 546 O O . ILE A 1 69 ? 18.010 -2.054 -25.323 1.00 89.19 69 ILE A O 1
ATOM 550 N N . HIS A 1 70 ? 19.522 -2.684 -26.864 1.00 87.75 70 HIS A N 1
ATOM 551 C CA . HIS A 1 70 ? 19.887 -3.920 -26.180 1.00 87.75 70 HIS A CA 1
ATOM 552 C C . HIS A 1 70 ? 20.470 -3.642 -24.786 1.00 87.75 70 HIS A C 1
ATOM 554 O O . HIS A 1 70 ? 20.058 -4.260 -23.798 1.00 87.75 70 HIS A O 1
ATOM 560 N N . LEU A 1 71 ? 21.366 -2.657 -24.687 1.00 90.44 71 LEU A N 1
ATOM 561 C CA . LEU A 1 71 ? 21.946 -2.219 -23.420 1.00 90.44 71 LEU A CA 1
ATOM 562 C C . LEU A 1 71 ? 20.882 -1.636 -22.478 1.00 90.44 71 LEU A C 1
ATOM 564 O O . LEU A 1 71 ? 20.826 -2.006 -21.305 1.00 90.44 71 LEU A O 1
ATOM 568 N N . GLN A 1 72 ? 20.009 -0.762 -22.986 1.00 86.94 72 GLN A N 1
ATOM 569 C CA . GLN A 1 72 ? 18.910 -0.179 -22.210 1.00 86.94 72 GLN A CA 1
ATOM 570 C C . GLN A 1 72 ? 17.964 -1.253 -21.674 1.00 86.94 72 GLN A C 1
ATOM 572 O O . GLN A 1 72 ? 17.648 -1.258 -20.486 1.00 86.94 72 GLN A O 1
ATOM 577 N N . THR A 1 73 ? 17.567 -2.199 -22.523 1.00 85.38 73 THR A N 1
ATOM 578 C CA . THR A 1 73 ? 16.668 -3.295 -22.144 1.00 85.38 73 THR A CA 1
ATOM 579 C C . THR A 1 73 ? 17.297 -4.163 -21.058 1.00 85.38 73 THR A C 1
ATOM 581 O O . THR A 1 73 ? 16.667 -4.429 -20.038 1.00 85.38 73 THR A O 1
ATOM 584 N N . THR A 1 74 ? 18.569 -4.532 -21.220 1.00 88.56 74 THR A N 1
ATOM 585 C CA . THR A 1 74 ? 19.299 -5.340 -20.232 1.00 88.56 74 THR A CA 1
ATOM 586 C C . THR A 1 74 ? 19.401 -4.626 -18.884 1.00 88.56 74 THR A C 1
ATOM 588 O O . THR A 1 74 ? 19.172 -5.238 -17.841 1.00 88.56 74 THR A O 1
ATOM 591 N N . ASN A 1 75 ? 19.675 -3.320 -18.892 1.00 87.69 75 ASN A N 1
ATOM 592 C CA . ASN A 1 75 ? 19.740 -2.516 -17.672 1.00 87.69 75 ASN A CA 1
ATOM 593 C C . ASN A 1 75 ? 18.384 -2.412 -16.964 1.00 87.69 75 ASN A C 1
ATOM 595 O O . ASN A 1 75 ? 18.331 -2.511 -15.739 1.00 87.69 75 ASN A O 1
ATOM 599 N N . VAL A 1 76 ? 17.286 -2.251 -17.710 1.00 85.94 76 VAL A N 1
ATOM 600 C CA . VAL A 1 76 ? 15.930 -2.220 -17.137 1.00 85.94 76 VAL A CA 1
ATOM 601 C C . VAL A 1 76 ? 15.576 -3.570 -16.517 1.00 85.94 76 VAL A C 1
ATOM 603 O O . VAL A 1 76 ? 15.145 -3.611 -15.366 1.00 85.94 76 VAL A O 1
ATOM 606 N N . CYS A 1 77 ? 15.818 -4.676 -17.226 1.00 84.19 77 CYS A N 1
ATOM 607 C CA . CYS A 1 77 ? 15.570 -6.020 -16.702 1.00 84.19 77 CYS A CA 1
ATOM 608 C C . CYS A 1 77 ? 16.393 -6.302 -15.441 1.00 84.19 77 CYS A C 1
ATOM 610 O O . CYS A 1 77 ? 15.854 -6.794 -14.452 1.00 84.19 77 CYS A O 1
ATOM 612 N N . ARG A 1 78 ? 17.680 -5.939 -15.447 1.00 85.44 78 ARG A N 1
ATOM 613 C CA . ARG A 1 78 ? 18.562 -6.103 -14.289 1.00 85.44 78 ARG A CA 1
ATOM 614 C C . ARG A 1 78 ? 18.084 -5.285 -13.094 1.00 85.44 78 ARG A C 1
ATOM 616 O O . ARG A 1 78 ? 17.990 -5.825 -12.001 1.00 85.44 78 ARG A O 1
ATOM 623 N N . ARG A 1 79 ? 17.722 -4.019 -13.305 1.00 81.00 79 ARG A N 1
ATOM 624 C CA . ARG A 1 79 ? 17.210 -3.147 -12.241 1.00 81.00 79 ARG A CA 1
ATOM 625 C C . ARG A 1 79 ? 15.905 -3.674 -11.649 1.00 81.00 79 ARG A C 1
ATOM 627 O O . ARG A 1 79 ? 15.727 -3.627 -10.438 1.00 81.00 79 ARG A O 1
ATOM 634 N N . GLN A 1 80 ? 15.003 -4.183 -12.485 1.00 75.38 80 GLN A N 1
ATOM 635 C CA . GLN A 1 80 ? 13.758 -4.788 -12.018 1.00 75.38 80 GLN A CA 1
ATOM 636 C C . GLN A 1 80 ? 14.035 -6.048 -11.187 1.00 75.38 80 GLN A C 1
ATOM 638 O O . GLN A 1 80 ? 13.418 -6.232 -10.143 1.00 75.38 80 GLN A O 1
ATOM 643 N N . ASN A 1 81 ? 14.984 -6.882 -11.622 1.00 80.56 81 ASN A N 1
ATOM 644 C CA . ASN A 1 81 ? 15.400 -8.070 -10.883 1.00 80.56 81 ASN A CA 1
ATOM 645 C C . ASN A 1 81 ? 16.042 -7.704 -9.538 1.00 80.56 81 ASN A C 1
ATOM 647 O O . ASN A 1 81 ? 15.670 -8.265 -8.518 1.00 80.56 81 ASN A O 1
ATOM 651 N N . GLU A 1 82 ? 16.927 -6.705 -9.516 1.00 78.62 82 GLU A N 1
ATOM 652 C CA . GLU A 1 82 ? 17.550 -6.194 -8.290 1.00 78.62 82 GLU A CA 1
ATOM 653 C C . GLU A 1 82 ? 16.507 -5.628 -7.313 1.00 78.62 82 GLU A C 1
ATOM 655 O O . GLU A 1 82 ? 16.591 -5.900 -6.124 1.00 78.62 82 GLU A O 1
ATOM 660 N N . LEU A 1 83 ? 15.482 -4.906 -7.782 1.00 71.62 83 LEU A N 1
ATOM 661 C CA . LEU A 1 83 ? 14.392 -4.410 -6.924 1.00 71.62 83 LEU A CA 1
ATOM 662 C C . LEU A 1 83 ? 13.545 -5.534 -6.308 1.00 71.62 83 LEU A C 1
ATOM 664 O O . LEU A 1 83 ? 13.034 -5.381 -5.198 1.00 71.62 83 LEU A O 1
ATOM 668 N N . VAL A 1 84 ? 13.380 -6.645 -7.029 1.00 69.94 84 VAL A N 1
ATOM 669 C CA . VAL A 1 84 ? 12.667 -7.834 -6.542 1.00 69.94 84 VAL A CA 1
ATOM 670 C C . VAL A 1 84 ? 13.543 -8.629 -5.567 1.00 69.94 84 VAL A C 1
ATOM 672 O O . VAL A 1 84 ? 13.065 -9.019 -4.506 1.00 69.94 84 VAL A O 1
ATOM 675 N N . GLU A 1 85 ? 14.824 -8.826 -5.886 1.00 67.50 85 GLU A N 1
ATOM 676 C CA . GLU A 1 85 ? 15.788 -9.555 -5.048 1.00 67.50 85 GLU A CA 1
ATOM 677 C C . GLU A 1 85 ? 16.151 -8.805 -3.762 1.00 67.50 85 GLU A C 1
ATOM 679 O O . GLU A 1 85 ? 16.320 -9.431 -2.719 1.00 67.50 85 GLU A O 1
ATOM 684 N N . GLN A 1 86 ? 16.237 -7.471 -3.800 1.00 65.88 86 GLN A N 1
ATOM 685 C CA . GLN A 1 86 ? 16.570 -6.645 -2.633 1.00 65.88 86 GLN A CA 1
ATOM 686 C C . GLN A 1 86 ? 15.428 -6.545 -1.614 1.00 65.88 86 GLN A C 1
ATOM 688 O O . GLN A 1 86 ? 15.563 -5.824 -0.632 1.00 65.88 86 GLN A O 1
ATOM 693 N N . GLY A 1 87 ? 14.299 -7.232 -1.822 1.00 62.88 87 GLY A N 1
ATOM 694 C CA . GLY A 1 87 ? 13.247 -7.355 -0.810 1.00 62.88 87 GLY A CA 1
ATOM 695 C C . GLY A 1 87 ? 12.508 -6.056 -0.480 1.00 62.88 87 GLY A C 1
ATOM 696 O O . GLY A 1 87 ? 11.588 -6.091 0.328 1.00 62.88 87 GLY A O 1
ATOM 697 N N . ILE A 1 88 ? 12.830 -4.937 -1.143 1.00 63.91 88 ILE A N 1
ATOM 698 C CA . ILE A 1 88 ? 12.231 -3.611 -0.908 1.00 63.91 88 ILE A CA 1
ATOM 699 C C . ILE A 1 88 ? 10.703 -3.680 -1.015 1.00 63.91 88 ILE A C 1
ATOM 701 O O . ILE A 1 88 ? 9.986 -3.051 -0.244 1.00 63.91 88 ILE A O 1
ATOM 705 N N . ILE A 1 89 ? 10.187 -4.482 -1.950 1.00 63.09 89 ILE A N 1
ATOM 706 C CA . ILE A 1 89 ? 8.743 -4.693 -2.103 1.00 63.09 89 ILE A CA 1
ATOM 707 C C . ILE A 1 89 ? 8.170 -5.484 -0.916 1.00 63.09 89 ILE A C 1
ATOM 709 O O . ILE A 1 89 ? 7.094 -5.143 -0.435 1.00 63.09 89 ILE A O 1
ATOM 713 N N . GLY A 1 90 ? 8.881 -6.503 -0.428 1.00 67.94 90 GLY A N 1
ATOM 714 C CA . GLY A 1 90 ? 8.464 -7.303 0.726 1.00 67.94 90 GLY A CA 1
ATOM 715 C C . GLY A 1 90 ? 8.433 -6.482 2.014 1.00 67.94 90 GLY A C 1
ATOM 716 O O . GLY A 1 90 ? 7.397 -6.412 2.661 1.00 67.94 90 GLY A O 1
ATOM 717 N 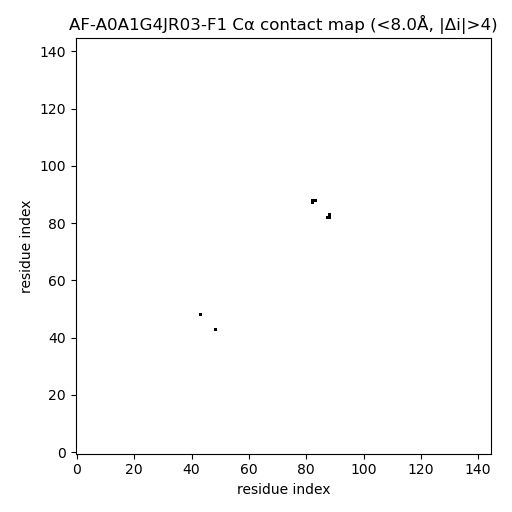N . GLU A 1 91 ? 9.516 -5.765 2.320 1.00 71.44 91 GLU A N 1
ATOM 718 C CA . GLU A 1 91 ? 9.627 -4.952 3.540 1.00 71.44 91 GLU A CA 1
ATOM 719 C C . GLU A 1 91 ? 8.583 -3.828 3.599 1.00 71.44 91 GLU A C 1
ATOM 721 O O . GLU A 1 91 ? 8.011 -3.552 4.654 1.00 71.44 91 GLU A O 1
ATOM 726 N N . VAL A 1 92 ? 8.281 -3.196 2.459 1.00 75.00 92 VAL A N 1
ATOM 727 C CA . VAL A 1 92 ? 7.233 -2.167 2.381 1.00 75.00 92 VAL A CA 1
ATOM 728 C C . VAL A 1 92 ? 5.845 -2.775 2.591 1.00 75.00 92 VAL A C 1
ATOM 730 O O . VAL A 1 92 ? 5.009 -2.174 3.267 1.00 75.00 92 VAL A O 1
ATOM 733 N N . ILE A 1 93 ? 5.579 -3.960 2.035 1.00 77.69 93 ILE A N 1
ATOM 734 C CA . ILE A 1 93 ? 4.299 -4.654 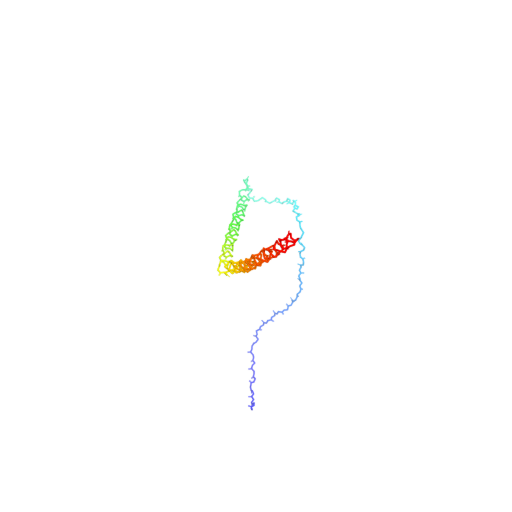2.227 1.00 77.69 93 ILE A CA 1
ATOM 735 C C . ILE A 1 93 ? 4.142 -5.094 3.686 1.00 77.69 93 ILE A C 1
ATOM 737 O O . ILE A 1 93 ? 3.098 -4.824 4.278 1.00 77.69 93 ILE A O 1
ATOM 741 N N . ASP A 1 94 ? 5.170 -5.694 4.281 1.00 83.88 94 ASP A N 1
ATOM 742 C CA . ASP A 1 94 ? 5.146 -6.151 5.673 1.00 83.88 94 ASP A CA 1
ATOM 743 C C . ASP A 1 94 ? 4.973 -4.976 6.646 1.00 83.88 94 ASP A C 1
ATOM 745 O O . ASP A 1 94 ? 4.132 -5.034 7.547 1.00 83.88 94 ASP A O 1
ATOM 749 N N . GLY A 1 95 ? 5.669 -3.857 6.410 1.00 84.25 95 GLY A N 1
ATOM 750 C CA . GLY A 1 95 ? 5.492 -2.631 7.193 1.00 84.25 95 GLY A CA 1
ATOM 751 C C . GLY A 1 95 ? 4.077 -2.050 7.083 1.00 84.25 95 GLY A C 1
ATOM 752 O O . GLY A 1 95 ? 3.498 -1.614 8.081 1.00 84.25 95 GLY A O 1
ATOM 753 N N . ASN A 1 96 ? 3.472 -2.092 5.893 1.00 83.00 96 ASN A N 1
ATOM 754 C CA . ASN A 1 96 ? 2.081 -1.672 5.703 1.00 83.00 96 ASN A CA 1
ATOM 755 C C . ASN A 1 96 ? 1.098 -2.609 6.423 1.00 83.00 96 ASN A C 1
ATOM 757 O O . ASN A 1 96 ? 0.130 -2.139 7.024 1.00 83.00 96 ASN A O 1
ATOM 761 N N . ILE A 1 97 ? 1.343 -3.923 6.397 1.00 87.62 97 ILE A N 1
ATOM 762 C CA . ILE A 1 97 ? 0.536 -4.913 7.125 1.00 87.62 97 ILE A CA 1
ATOM 763 C C . ILE A 1 97 ? 0.602 -4.649 8.630 1.00 87.62 97 ILE A C 1
ATOM 765 O O . ILE A 1 97 ? -0.442 -4.613 9.285 1.00 87.62 97 ILE A O 1
ATOM 769 N N . GLU A 1 98 ? 1.790 -4.400 9.179 1.00 90.75 98 GLU A N 1
ATOM 770 C CA . GLU A 1 98 ? 1.960 -4.105 10.603 1.00 90.75 98 GLU A CA 1
ATOM 771 C C . GLU A 1 98 ? 1.216 -2.824 11.016 1.00 90.75 98 GLU A C 1
ATOM 773 O O . GLU A 1 98 ? 0.533 -2.793 12.048 1.00 90.75 98 GLU A O 1
ATOM 778 N N . GLN A 1 99 ? 1.270 -1.776 10.187 1.00 88.31 99 GLN A N 1
ATOM 779 C CA . GLN A 1 99 ? 0.515 -0.543 10.424 1.00 88.31 99 GLN A CA 1
ATOM 780 C C . GLN A 1 99 ? -0.998 -0.778 10.408 1.00 88.31 99 GLN A C 1
ATOM 782 O O . GLN A 1 99 ? -1.695 -0.308 11.309 1.00 88.31 99 GLN A O 1
ATOM 787 N N . MET A 1 100 ? -1.515 -1.540 9.442 1.00 90.00 100 MET A N 1
ATOM 788 C CA . MET A 1 100 ? -2.941 -1.881 9.397 1.00 90.00 100 MET A CA 1
ATOM 789 C C . MET A 1 100 ? -3.365 -2.706 10.617 1.00 90.00 100 MET A C 1
ATOM 791 O O . MET A 1 100 ? -4.393 -2.414 11.223 1.00 90.00 100 MET A O 1
ATOM 795 N N . GLN A 1 101 ? -2.555 -3.678 11.043 1.00 92.75 101 GLN A N 1
ATOM 796 C CA . GLN A 1 101 ? -2.815 -4.451 12.262 1.00 92.75 101 GLN A CA 1
ATOM 797 C C . GLN A 1 101 ? -2.804 -3.584 13.524 1.00 92.75 101 GLN A C 1
ATOM 799 O O . GLN A 1 101 ? -3.544 -3.844 14.473 1.00 92.75 101 GLN A O 1
ATOM 804 N N . LYS A 1 102 ? -1.964 -2.546 13.569 1.00 93.31 102 LYS A N 1
ATOM 805 C CA . LYS A 1 102 ? -1.975 -1.579 14.670 1.00 93.31 102 LYS A CA 1
ATOM 806 C C . LYS A 1 102 ? -3.283 -0.790 14.701 1.00 93.31 102 LYS A C 1
ATOM 808 O O . LYS A 1 102 ? -3.863 -0.660 15.773 1.00 93.31 102 LYS A O 1
ATOM 813 N N . VAL A 1 103 ? -3.754 -0.314 13.551 1.00 92.75 103 VAL A N 1
ATOM 814 C CA . VAL A 1 103 ? -5.033 0.407 13.454 1.00 92.75 103 VAL A CA 1
ATOM 815 C C . VAL A 1 103 ? -6.201 -0.496 13.851 1.00 92.75 103 VAL A C 1
ATOM 817 O O . VAL A 1 103 ? -7.044 -0.073 14.632 1.00 92.75 103 VAL A O 1
ATOM 820 N N . LEU A 1 104 ? -6.220 -1.756 13.404 1.00 94.06 104 LEU A N 1
ATOM 821 C CA . LEU A 1 104 ? -7.257 -2.716 13.803 1.00 94.06 104 LEU A CA 1
ATOM 822 C C . LEU A 1 104 ? -7.298 -2.929 15.319 1.00 94.06 104 LEU A C 1
ATOM 824 O O . LEU A 1 104 ? -8.371 -2.864 15.906 1.00 94.06 104 LEU A O 1
ATOM 828 N N . ARG A 1 105 ? -6.139 -3.078 15.971 1.00 94.12 105 ARG A N 1
ATOM 829 C CA . ARG A 1 105 ? -6.073 -3.172 17.439 1.00 94.12 105 ARG A CA 1
ATOM 830 C C . ARG A 1 105 ? -6.612 -1.926 18.136 1.00 94.12 105 ARG A C 1
ATOM 832 O O . ARG A 1 105 ? -7.271 -2.041 19.160 1.00 94.12 105 ARG A O 1
ATOM 839 N N . GLN A 1 106 ? -6.356 -0.741 17.585 1.00 91.88 106 GLN A N 1
ATOM 840 C CA . GLN A 1 106 ? -6.926 0.499 18.119 1.00 91.88 106 GLN A CA 1
ATOM 841 C C . GLN A 1 106 ? -8.450 0.540 17.958 1.00 91.88 106 GLN A C 1
ATOM 843 O O . GLN A 1 106 ? -9.141 1.045 18.838 1.00 91.88 106 GLN A O 1
ATOM 848 N N . CYS A 1 107 ? -8.983 0.001 16.860 1.00 93.56 107 CYS A N 1
ATOM 849 C CA . CYS A 1 107 ? -10.425 -0.138 16.676 1.00 93.56 107 CYS A CA 1
ATOM 850 C C . CYS A 1 107 ? -11.039 -1.134 17.672 1.00 93.56 107 CYS A C 1
ATOM 852 O O . CYS A 1 107 ? -12.067 -0.816 18.255 1.00 93.56 107 CYS A O 1
ATOM 854 N N . GLU A 1 108 ? -10.400 -2.281 17.916 1.00 93.94 108 GLU A N 1
ATOM 855 C CA . GLU A 1 108 ? -10.845 -3.254 18.931 1.00 93.94 108 GLU A CA 1
ATOM 856 C C . GLU A 1 108 ? -10.801 -2.666 20.352 1.00 93.94 108 GLU A C 1
ATOM 858 O O . GLU A 1 108 ? -11.690 -2.903 21.169 1.00 93.94 108 GLU A O 1
ATOM 863 N N . GLU A 1 109 ? -9.775 -1.875 20.672 1.00 93.88 109 GLU A N 1
ATOM 864 C CA . GLU A 1 109 ? -9.701 -1.163 21.952 1.00 93.88 109 GLU A CA 1
ATOM 865 C C . GLU A 1 109 ? -10.844 -0.149 22.083 1.00 93.88 109 GLU A C 1
ATOM 867 O O . GLU A 1 109 ? -11.499 -0.084 23.120 1.00 93.88 109 GLU A O 1
ATOM 872 N N . LEU A 1 110 ? -11.139 0.589 21.011 1.00 94.25 110 LEU A N 1
ATOM 873 C CA . LEU A 1 110 ? -12.251 1.533 20.981 1.00 94.25 110 LEU A CA 1
ATOM 874 C C . LEU A 1 110 ? -13.613 0.834 21.125 1.00 94.25 110 LEU A C 1
ATOM 876 O O . LEU A 1 110 ? -14.480 1.343 21.829 1.00 94.25 110 LEU A O 1
ATOM 880 N N . GLU A 1 111 ? -13.800 -0.325 20.496 1.00 93.75 111 GLU A N 1
ATOM 881 C CA . GLU A 1 111 ? -15.011 -1.144 20.637 1.00 93.75 111 GLU A CA 1
ATOM 882 C C . GLU A 1 111 ? -15.214 -1.589 22.091 1.00 93.75 111 GLU A C 1
ATOM 884 O O . GLU A 1 111 ? -16.294 -1.399 22.646 1.00 93.75 111 GLU A O 1
ATOM 889 N N . ASN A 1 112 ? -14.149 -2.034 22.766 1.00 94.19 112 ASN A N 1
ATOM 890 C CA . ASN A 1 112 ? -14.207 -2.351 24.196 1.00 94.19 112 ASN A CA 1
ATOM 891 C C . ASN A 1 112 ? -14.588 -1.139 25.065 1.00 94.19 112 ASN A C 1
ATOM 893 O O . ASN A 1 112 ? -15.241 -1.299 26.097 1.00 94.19 112 ASN A O 1
ATOM 897 N N . GLU A 1 113 ? -14.165 0.075 24.703 1.00 93.44 113 GLU A N 1
ATOM 898 C CA . GLU A 1 113 ? -14.598 1.285 25.412 1.00 93.44 113 GLU A CA 1
ATOM 899 C C . GLU A 1 113 ? -16.087 1.586 25.181 1.00 93.44 113 GLU A C 1
ATOM 901 O O . GLU A 1 113 ? -16.775 1.998 26.117 1.00 93.44 113 GLU A O 1
ATOM 906 N N . PHE A 1 114 ? -16.619 1.325 23.983 1.00 94.38 114 PHE A N 1
ATOM 907 C CA . PHE A 1 114 ? -18.059 1.427 23.729 1.00 94.38 114 PHE A CA 1
ATOM 908 C C . PHE A 1 114 ? -18.865 0.390 24.519 1.00 94.38 114 PHE A C 1
ATOM 910 O O . PHE A 1 114 ? -19.855 0.761 25.147 1.00 94.38 114 PHE A O 1
ATOM 917 N N . ASP A 1 115 ? -18.396 -0.855 24.619 1.00 93.94 115 ASP A N 1
ATOM 918 C CA . ASP A 1 115 ? -19.040 -1.882 25.452 1.00 93.94 115 ASP A CA 1
ATOM 919 C C . ASP A 1 115 ? -19.123 -1.468 26.931 1.00 93.94 115 ASP A C 1
ATOM 921 O O . ASP A 1 115 ? -20.095 -1.764 27.637 1.00 93.94 115 ASP A O 1
ATOM 925 N N . LYS A 1 116 ? -18.104 -0.760 27.435 1.00 93.31 116 LYS A N 1
ATOM 926 C CA . LYS A 1 116 ? -18.128 -0.198 28.794 1.00 93.31 116 LYS A CA 1
ATOM 927 C C . LYS A 1 116 ? -19.152 0.927 28.919 1.00 93.31 116 LYS A C 1
ATOM 929 O O . LYS A 1 116 ? -19.815 1.020 29.953 1.00 93.31 116 LYS A O 1
ATOM 934 N N . LEU A 1 117 ? -19.290 1.778 27.903 1.00 93.62 117 LEU A N 1
ATOM 935 C CA . LEU A 1 117 ? -20.306 2.834 27.890 1.00 93.62 117 LEU A CA 1
ATOM 936 C C . LEU A 1 117 ? -21.723 2.251 27.885 1.00 93.62 117 LEU A C 1
ATOM 938 O O . LEU A 1 117 ? -22.563 2.732 28.645 1.00 93.62 117 LEU A O 1
ATOM 942 N N . ASP A 1 118 ? -21.963 1.176 27.138 1.00 93.00 118 ASP A N 1
ATOM 943 C CA . ASP A 1 118 ? -23.253 0.478 27.134 1.00 93.00 118 ASP A CA 1
ATOM 944 C C . ASP A 1 118 ? -23.585 -0.118 28.510 1.00 93.00 118 ASP A C 1
ATOM 946 O O . ASP A 1 118 ? -24.721 -0.028 28.986 1.00 93.00 118 ASP A O 1
ATOM 950 N N . GLN A 1 119 ? -22.591 -0.669 29.215 1.00 92.88 119 GLN A N 1
ATOM 951 C CA . GLN A 1 119 ? -22.776 -1.115 30.602 1.00 92.88 119 GLN A CA 1
ATOM 952 C C . GLN A 1 119 ? -23.136 0.046 31.536 1.00 92.88 119 GLN A C 1
ATOM 954 O O . GLN A 1 119 ? -23.981 -0.107 32.422 1.00 92.88 119 GLN A O 1
ATOM 959 N N . ILE A 1 120 ? -22.519 1.215 31.352 1.00 93.06 120 ILE A N 1
ATOM 960 C CA . ILE A 1 120 ? -22.847 2.411 32.135 1.00 93.06 120 ILE A CA 1
ATOM 961 C C . ILE A 1 120 ? -24.282 2.866 31.845 1.00 93.06 120 ILE A C 1
ATOM 963 O O . ILE A 1 120 ? -25.003 3.192 32.789 1.00 93.06 120 ILE A O 1
ATOM 967 N N . ASP A 1 121 ? -24.725 2.848 30.589 1.00 93.56 121 ASP A N 1
ATOM 968 C CA . ASP A 1 121 ? -26.094 3.225 30.220 1.00 93.56 121 ASP A CA 1
ATOM 969 C C . ASP A 1 121 ? -27.140 2.312 30.886 1.00 93.56 121 ASP A C 1
ATOM 971 O O . ASP A 1 121 ? -28.092 2.798 31.505 1.00 93.56 121 ASP A O 1
ATOM 975 N N . GLN A 1 122 ? -26.897 0.996 30.903 1.00 93.69 122 GLN A N 1
ATOM 976 C CA . GLN A 1 122 ? -27.747 0.039 31.628 1.00 93.69 122 GLN A CA 1
ATOM 977 C C . 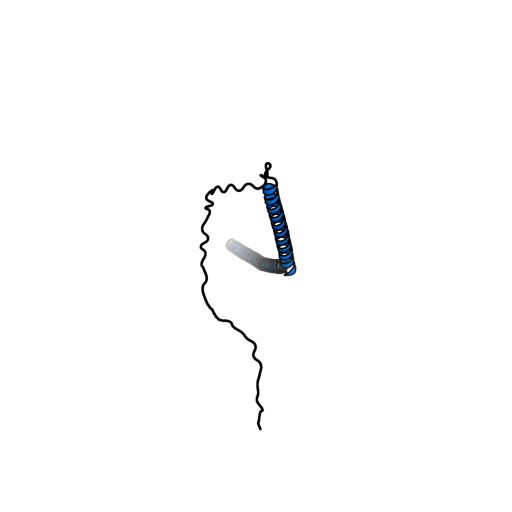GLN A 1 122 ? -27.824 0.352 33.129 1.00 93.69 122 GLN A C 1
ATOM 979 O O . GLN A 1 122 ? -28.897 0.297 33.742 1.00 93.69 122 GLN A O 1
ATOM 984 N N . ILE A 1 123 ? -26.692 0.713 33.741 1.00 92.25 123 ILE A N 1
ATOM 985 C CA . ILE A 1 123 ? -26.652 1.118 35.149 1.00 92.25 123 ILE A CA 1
ATOM 986 C C . ILE A 1 123 ? -27.494 2.382 35.353 1.00 92.25 123 ILE A C 1
ATOM 988 O O . ILE A 1 123 ? -28.322 2.416 36.268 1.00 92.25 123 ILE A O 1
ATOM 992 N N . VAL A 1 124 ? -27.334 3.400 34.505 1.00 94.69 124 VAL A N 1
ATOM 993 C CA . VAL A 1 124 ? -28.086 4.663 34.589 1.00 94.69 124 VAL A CA 1
ATOM 994 C C . VAL A 1 124 ? -29.590 4.423 34.457 1.00 94.69 124 VAL A C 1
ATOM 996 O O . VAL A 1 124 ? -30.358 4.961 35.256 1.00 94.69 124 VAL A O 1
ATOM 999 N N . GLN A 1 125 ? -30.018 3.571 33.527 1.00 93.00 125 GLN A N 1
ATOM 1000 C CA . GLN A 1 125 ? -31.428 3.198 33.368 1.00 93.00 125 GLN A CA 1
ATOM 1001 C C . GLN A 1 125 ? -31.975 2.500 34.615 1.00 93.00 125 GLN A C 1
ATOM 1003 O O . GLN A 1 125 ? -33.034 2.884 35.115 1.00 93.00 125 GLN A O 1
ATOM 1008 N N . SER A 1 126 ? -31.211 1.582 35.214 1.00 93.38 126 SER A N 1
ATOM 1009 C CA . SER A 1 126 ? -31.614 0.947 36.476 1.00 93.38 126 SER A CA 1
ATOM 1010 C C . SER A 1 126 ? -31.789 1.960 37.617 1.00 93.38 126 SER A C 1
ATOM 1012 O O . SER A 1 126 ? -32.701 1.837 38.437 1.00 93.38 126 SER A O 1
ATOM 1014 N N . PHE A 1 127 ? -30.941 2.994 37.681 1.00 93.44 127 PHE A N 1
ATOM 1015 C CA . PHE A 1 127 ? -31.072 4.062 38.672 1.00 93.44 127 PHE A CA 1
ATOM 1016 C C . PHE A 1 127 ? -32.285 4.945 38.399 1.00 93.44 127 PHE A C 1
ATOM 1018 O O . PHE A 1 127 ? -32.995 5.301 39.340 1.00 93.44 127 PHE A O 1
ATOM 1025 N N . HIS A 1 128 ? -32.535 5.278 37.135 1.00 94.00 128 HIS A N 1
ATOM 1026 C CA . HIS A 1 128 ? -33.708 6.042 36.732 1.00 94.00 128 HIS A CA 1
ATOM 1027 C C . HIS A 1 128 ? -35.004 5.334 37.154 1.00 94.00 128 HIS A C 1
ATOM 1029 O O . HIS A 1 128 ? -35.858 5.954 37.793 1.00 94.00 128 HIS A O 1
ATOM 1035 N N . ASP A 1 129 ? -35.118 4.033 36.886 1.00 93.62 129 ASP A N 1
ATOM 1036 C CA . ASP A 1 129 ? -36.296 3.242 37.256 1.00 93.62 129 ASP A CA 1
ATOM 1037 C C . ASP A 1 129 ? -36.478 3.174 38.775 1.00 93.62 129 ASP A C 1
ATOM 1039 O O . ASP A 1 129 ? -37.567 3.431 39.286 1.00 93.62 129 ASP A O 1
ATOM 1043 N N . ARG A 1 130 ? -35.390 2.970 39.528 1.00 92.62 130 ARG A N 1
ATOM 1044 C CA . ARG A 1 130 ? -35.428 2.998 41.000 1.00 92.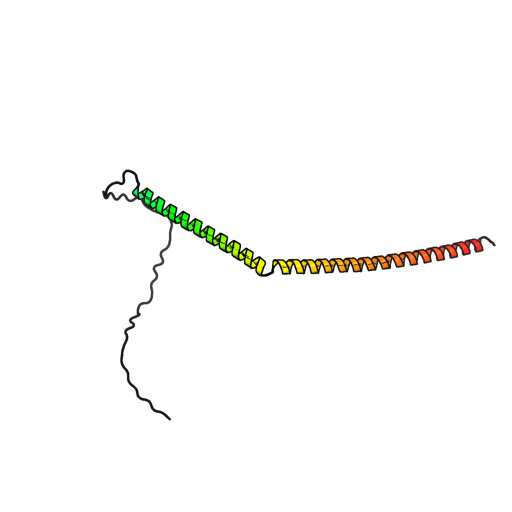62 130 ARG A CA 1
ATOM 1045 C C . ARG A 1 130 ? -35.888 4.348 41.551 1.00 92.62 130 ARG A C 1
ATOM 1047 O O . ARG A 1 130 ? -36.645 4.387 42.519 1.00 92.62 130 ARG A O 1
ATOM 1054 N N . ILE A 1 131 ? -35.430 5.459 40.973 1.00 93.81 131 ILE A N 1
ATOM 1055 C CA . ILE A 1 131 ? -35.855 6.805 41.389 1.00 93.81 131 ILE A CA 1
ATOM 1056 C C . ILE A 1 131 ? -37.339 7.007 41.083 1.00 93.81 131 ILE A C 1
ATOM 1058 O O . ILE A 1 131 ? -38.067 7.555 41.914 1.00 93.81 131 ILE A O 1
ATOM 1062 N N . LYS A 1 132 ? -37.795 6.551 39.915 1.00 93.88 132 LYS A N 1
ATOM 1063 C CA . LYS A 1 132 ? -39.197 6.624 39.508 1.00 93.88 132 LYS A CA 1
ATOM 1064 C C . LYS A 1 132 ? -40.100 5.836 40.458 1.00 93.88 132 LYS A C 1
ATOM 1066 O O . LYS A 1 132 ? -41.068 6.405 40.958 1.00 93.88 132 LYS A O 1
ATOM 1071 N N . ASP A 1 133 ? -39.734 4.601 40.796 1.00 92.69 133 ASP A N 1
ATOM 1072 C CA . ASP A 1 133 ? -40.479 3.761 41.743 1.00 92.69 133 ASP A CA 1
ATOM 1073 C C . ASP A 1 133 ? -40.595 4.416 43.127 1.00 92.69 133 ASP A C 1
ATOM 1075 O O . ASP A 1 133 ? -41.666 4.429 43.745 1.00 92.69 133 ASP A O 1
ATOM 1079 N N . VAL A 1 134 ? -39.502 5.012 43.615 1.00 91.88 134 VAL A N 1
ATOM 1080 C CA . VAL A 1 134 ? -39.493 5.750 44.887 1.00 91.88 134 VAL A CA 1
ATOM 1081 C C . VAL A 1 134 ? -40.385 6.992 44.809 1.00 91.88 134 VAL A C 1
ATOM 1083 O O . VAL A 1 134 ? -41.164 7.247 45.731 1.00 91.88 134 VAL A O 1
ATOM 1086 N N . ALA A 1 135 ? -40.311 7.758 43.720 1.00 89.06 135 ALA A N 1
ATOM 1087 C CA . ALA A 1 135 ? -41.127 8.954 43.523 1.00 89.06 135 ALA A CA 1
ATOM 1088 C C . ALA A 1 135 ? -42.628 8.625 43.438 1.00 89.06 135 ALA A C 1
ATOM 1090 O O . ALA A 1 135 ? -43.453 9.326 44.034 1.00 89.06 135 ALA A O 1
ATOM 1091 N N . ASP A 1 136 ? -42.984 7.543 42.746 1.00 89.38 136 ASP A N 1
ATOM 1092 C CA . ASP A 1 136 ? -44.364 7.077 42.622 1.00 89.38 136 ASP A CA 1
ATOM 1093 C C . ASP A 1 136 ? -44.896 6.540 43.957 1.00 89.38 136 ASP A C 1
ATOM 1095 O O . ASP A 1 136 ? -46.010 6.894 44.360 1.00 89.38 136 ASP A O 1
ATOM 1099 N N . SER A 1 137 ? -44.078 5.798 44.710 1.00 87.69 137 SER A N 1
ATOM 1100 C CA . SER A 1 137 ? -44.403 5.359 46.076 1.00 87.69 137 SER A CA 1
ATOM 1101 C C . SER A 1 137 ? -44.660 6.548 47.008 1.00 87.69 137 SER A C 1
ATOM 1103 O O . SER A 1 137 ? -45.635 6.562 47.763 1.00 87.69 137 SER A O 1
ATOM 1105 N N . TYR A 1 138 ? -43.829 7.592 46.920 1.00 89.94 138 TYR A N 1
ATOM 1106 C CA . TYR A 1 138 ? -43.993 8.808 47.718 1.00 89.94 138 TYR A CA 1
ATOM 1107 C C . TYR A 1 138 ? -45.278 9.566 47.355 1.00 89.94 138 TYR A C 1
ATOM 1109 O O . TYR A 1 138 ? -46.003 10.022 48.242 1.00 89.94 138 TYR A O 1
ATOM 1117 N N . ARG A 1 139 ? -45.621 9.659 46.060 1.00 87.06 139 ARG A N 1
ATOM 1118 C CA . ARG A 1 139 ? -46.899 10.246 45.61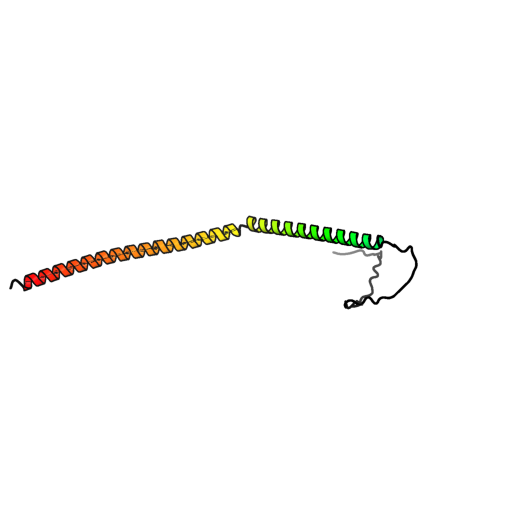2 1.00 87.06 139 ARG A CA 1
ATOM 1119 C C . ARG A 1 139 ? -48.110 9.457 46.094 1.00 87.06 139 ARG A C 1
ATOM 1121 O O . ARG A 1 139 ? -49.107 10.078 46.452 1.00 87.06 139 ARG A O 1
ATOM 1128 N N . GLN A 1 140 ? -48.051 8.126 46.099 1.00 83.88 140 GLN A N 1
ATOM 1129 C CA . GLN A 1 140 ? -49.148 7.289 46.597 1.00 83.88 140 GLN A CA 1
ATOM 1130 C C . GLN A 1 140 ? -49.369 7.491 48.101 1.00 83.88 140 GLN A C 1
ATOM 1132 O O . GLN A 1 140 ? -50.502 7.714 48.525 1.00 83.88 140 GLN A O 1
ATOM 1137 N N . LEU A 1 141 ? -48.292 7.523 48.892 1.00 81.12 141 LEU A N 1
ATOM 1138 C CA . LEU A 1 141 ? -48.340 7.853 50.322 1.00 81.12 141 LEU A CA 1
ATOM 1139 C C . LEU A 1 141 ? -48.890 9.262 50.588 1.00 81.12 141 LEU A C 1
ATOM 1141 O O . LEU A 1 141 ? -49.660 9.451 51.527 1.00 81.12 141 LEU A O 1
ATOM 1145 N N . ALA A 1 142 ? -48.535 10.241 49.754 1.00 76.75 142 ALA A N 1
ATOM 1146 C CA . ALA A 1 142 ? -49.044 11.607 49.865 1.00 76.75 142 ALA A CA 1
ATOM 1147 C C . ALA A 1 142 ? -50.533 11.745 49.487 1.00 76.75 142 ALA A C 1
ATOM 1149 O O . ALA A 1 142 ? -51.183 12.675 49.952 1.00 76.75 142 ALA A O 1
ATOM 1150 N N . ARG A 1 143 ? -51.079 10.838 48.663 1.00 72.00 143 ARG A N 1
ATOM 1151 C CA . ARG A 1 143 ? -52.499 10.816 48.252 1.00 72.00 143 ARG A CA 1
ATOM 1152 C C . ARG A 1 143 ? -53.419 10.052 49.210 1.00 72.00 143 ARG A C 1
ATOM 1154 O O . ARG A 1 143 ? -54.631 10.179 49.087 1.00 72.00 143 ARG A O 1
ATOM 1161 N N . GLY A 1 144 ? -52.857 9.227 50.094 1.00 61.50 144 GLY A N 1
ATOM 1162 C CA . GLY A 1 144 ? -53.593 8.396 51.055 1.00 61.50 144 GLY A CA 1
ATOM 1163 C C . GLY A 1 144 ? -53.849 9.044 52.423 1.00 61.50 144 GLY A C 1
ATOM 1164 O O . GLY A 1 144 ? -54.309 8.351 53.328 1.00 61.50 144 GLY A O 1
ATOM 1165 N N . LYS A 1 145 ? -53.534 10.333 52.589 1.00 46.94 145 LYS A N 1
ATOM 1166 C CA . LYS A 1 145 ? -53.931 11.177 53.728 1.00 46.94 145 LYS A CA 1
ATOM 1167 C C . LYS A 1 145 ? -54.979 12.182 53.277 1.00 46.94 145 LYS A C 1
ATOM 1169 O O . LYS A 1 145 ? -55.839 12.512 54.118 1.00 46.94 145 LYS A O 1
#

Mean predicted aligned error: 20.86 Å

InterPro domains:
  IPR034455 Biogenesis of lysosome-related organelles complex 1, subunit CNL1 [PTHR39145] (29-143)

pLDDT: mean 73.6, std 20.32, range [36.22, 94.69]

Foldseek 3Di:
DDDDDDDDDDDDDDPDDDDDDDDDDDDDDDDPDDDDDDDDDPPPVPCVVVVVVVVVVVVVVVVVVVVVVVVVVVVVVVVVVCCVVVCVVVVVVVVVVVVVVVVVVVVVVVVVVVVVVVVVVVVVVVVVVVVVVVVVVVVVVVVVD

Radius of gyration: 49.0 Å; Cα contacts (8 Å, |Δi|>4): 4; chains: 1; bounding box: 135×38×117 Å